Protein AF-A0A815Y154-F1 (afdb_monomer_lite)

Radius of gyration: 16.06 Å; chains: 1; bounding box: 44×31×40 Å

Organism: NCBI:txid433720

Sequence (126 aa):
FNETGRSLILCSSACNQNPSCRIFDYDSSSHRCRLFEADLANEAIIAVASQTSIVGSVILSASLYASMYNQSCSACQENRYQTCSSTTNTCQCPGNSYWNGSMCPLQLFENAACSQIDACRSDLNL
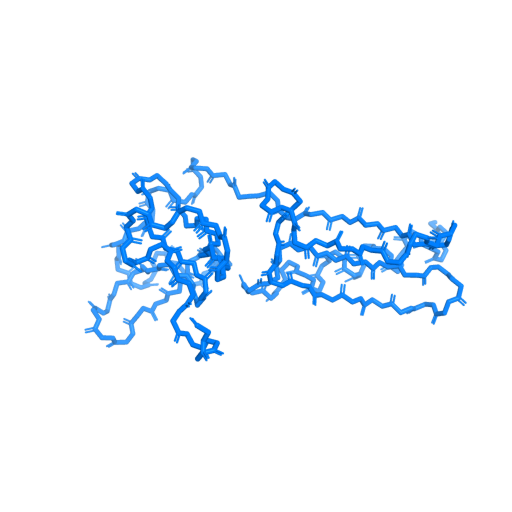
Secondary structure (DSSP, 8-state):
--HHHHHHHHHHHHHHH-TT--EEEEETTTTEEEEES--GGGT-------TTEEEEEPPP-HHHHTTTTTSBGGGSTT-TT-EE-TTTSBEEPPTTB---SSS-PBPBPTTS---SGGGB--TT--

Foldseek 3Di:
DDPQVVLVVVLVVVLVVALQFFKWKQFQVVRDIDTDSDDVVQVPDPPVPDPRIDMDGDDDDLVVAQVQFFAAQVSCPVPSQWHQDPVSNGTAGDPQFADPNRGTDGAHEDPDPCPDPRSHDPPVVD

pLDDT: mean 82.39, std 11.49, range [48.53, 95.12]

Structure (mmCIF, N/CA/C/O backbone):
data_AF-A0A815Y154-F1
#
_entry.id   AF-A0A815Y154-F1
#
loop_
_atom_site.group_PDB
_atom_site.id
_atom_site.type_symbol
_atom_site.label_atom_id
_atom_site.label_alt_id
_atom_site.label_comp_id
_atom_site.label_asym_id
_atom_site.label_entity_id
_atom_site.label_seq_id
_atom_site.pdbx_PDB_ins_code
_atom_site.Cartn_x
_atom_site.Cartn_y
_atom_site.Cartn_z
_atom_site.occupancy
_atom_site.B_iso_or_equiv
_atom_site.auth_seq_id
_atom_site.auth_comp_id
_atom_site.auth_asym_id
_atom_site.auth_atom_id
_atom_site.pdbx_PDB_model_num
ATOM 1 N N . PHE A 1 1 ? 25.065 7.953 -11.050 1.00 56.91 1 PHE A N 1
ATOM 2 C CA . PHE A 1 1 ? 23.798 7.192 -11.001 1.00 56.91 1 PHE A CA 1
ATOM 3 C C . PHE A 1 1 ? 23.289 7.016 -12.425 1.00 56.91 1 PHE A C 1
ATOM 5 O O . PHE A 1 1 ? 23.370 7.982 -13.171 1.00 56.91 1 PHE A O 1
ATOM 12 N N . ASN A 1 2 ? 22.852 5.816 -12.828 1.00 79.62 2 ASN A N 1
ATOM 13 C CA . ASN A 1 2 ? 22.285 5.599 -14.168 1.00 79.62 2 ASN A CA 1
ATOM 14 C C . ASN A 1 2 ? 20.828 6.103 -14.238 1.00 79.62 2 ASN A C 1
ATOM 16 O O . ASN A 1 2 ? 20.167 6.256 -13.207 1.00 79.62 2 ASN A O 1
ATOM 20 N N . GLU A 1 3 ? 20.332 6.380 -15.445 1.00 76.00 3 GLU A N 1
ATOM 21 C CA . GLU A 1 3 ? 18.988 6.945 -15.653 1.00 76.00 3 GLU A CA 1
ATOM 22 C C . GLU A 1 3 ? 17.880 6.010 -15.147 1.00 76.00 3 GLU A C 1
ATOM 24 O O . GLU A 1 3 ? 16.970 6.455 -14.448 1.00 76.00 3 GLU A O 1
ATOM 29 N N . THR A 1 4 ? 18.012 4.701 -15.384 1.00 81.06 4 THR A N 1
ATOM 30 C CA . THR A 1 4 ? 17.072 3.678 -14.899 1.00 81.06 4 THR A CA 1
ATOM 31 C C . THR A 1 4 ? 16.945 3.679 -13.376 1.00 81.06 4 THR A C 1
ATOM 33 O O . THR A 1 4 ? 15.834 3.647 -12.852 1.00 81.06 4 THR A O 1
ATOM 36 N N . GLY A 1 5 ? 18.063 3.763 -12.649 1.00 83.94 5 GLY A N 1
ATOM 37 C CA . GLY A 1 5 ? 18.065 3.786 -11.188 1.00 83.94 5 GLY A CA 1
ATOM 38 C C . GLY A 1 5 ? 17.398 5.038 -10.620 1.00 83.94 5 GLY A C 1
ATOM 39 O O . GLY A 1 5 ? 16.664 4.950 -9.638 1.00 83.94 5 GLY A O 1
ATOM 40 N N . ARG A 1 6 ? 17.580 6.200 -11.264 1.00 87.88 6 ARG A N 1
ATOM 41 C CA . ARG A 1 6 ? 16.892 7.438 -10.866 1.00 87.88 6 ARG A CA 1
ATOM 42 C C . ARG A 1 6 ? 15.379 7.310 -11.036 1.00 87.88 6 ARG A C 1
ATOM 44 O O . ARG A 1 6 ? 14.641 7.633 -10.110 1.00 87.88 6 ARG A O 1
ATOM 51 N N . SER A 1 7 ? 14.922 6.825 -12.187 1.00 90.88 7 SER A N 1
ATOM 52 C CA . SER A 1 7 ? 13.492 6.656 -12.459 1.00 90.88 7 SER A CA 1
ATOM 53 C C . SER A 1 7 ? 12.839 5.628 -11.534 1.00 90.88 7 SER A C 1
ATOM 55 O O . SER A 1 7 ? 11.721 5.848 -11.073 1.00 90.88 7 SER A O 1
ATOM 57 N N . LEU A 1 8 ? 13.558 4.558 -11.179 1.00 90.75 8 LEU A N 1
ATOM 58 C CA . LEU A 1 8 ? 13.088 3.572 -10.207 1.00 90.75 8 LEU A CA 1
ATOM 59 C C . LEU A 1 8 ? 12.882 4.190 -8.814 1.00 90.75 8 LEU A C 1
ATOM 61 O O . LEU A 1 8 ? 11.837 3.984 -8.199 1.00 90.75 8 LEU A O 1
ATOM 65 N N . ILE A 1 9 ? 13.840 4.993 -8.334 1.00 92.75 9 ILE A N 1
ATOM 66 C CA . ILE A 1 9 ? 13.722 5.706 -7.050 1.00 92.75 9 ILE A CA 1
ATOM 67 C C . ILE A 1 9 ? 12.534 6.673 -7.072 1.00 92.75 9 ILE A C 1
ATOM 69 O O . ILE A 1 9 ? 11.791 6.752 -6.096 1.00 92.75 9 ILE A O 1
ATOM 73 N N . LEU A 1 10 ? 12.323 7.385 -8.181 1.00 94.56 10 LEU A N 1
ATOM 74 C CA . LEU A 1 10 ? 11.177 8.284 -8.331 1.00 94.56 10 LEU A CA 1
ATOM 75 C C . LEU A 1 10 ? 9.848 7.521 -8.316 1.00 94.56 10 LEU A C 1
ATOM 77 O O . LEU A 1 10 ? 8.916 7.959 -7.650 1.00 94.56 10 LEU A O 1
ATOM 81 N N . CYS A 1 11 ? 9.771 6.369 -8.986 1.00 95.06 11 CYS A N 1
ATOM 82 C CA . CYS A 1 11 ? 8.574 5.529 -8.990 1.00 95.06 11 CYS A CA 1
ATOM 83 C C . CYS A 1 11 ? 8.263 4.976 -7.589 1.00 95.06 11 CYS A C 1
ATOM 85 O O . CYS A 1 11 ? 7.133 5.076 -7.112 1.00 95.06 11 CYS A O 1
ATOM 87 N N . SER A 1 12 ? 9.290 4.499 -6.879 1.00 93.75 12 SER A N 1
ATOM 88 C CA . SER A 1 12 ? 9.175 4.074 -5.480 1.00 93.75 12 SER A CA 1
ATOM 89 C C . SER A 1 12 ? 8.736 5.221 -4.562 1.00 93.75 12 SER A C 1
ATOM 91 O O . SER A 1 12 ? 7.821 5.058 -3.760 1.00 93.75 12 SER A O 1
ATOM 93 N N . SER A 1 13 ? 9.313 6.416 -4.723 1.00 94.25 13 SER A N 1
ATOM 94 C CA . SER A 1 13 ? 8.934 7.605 -3.951 1.00 94.25 13 SER A CA 1
ATOM 95 C C . SER A 1 13 ? 7.493 8.044 -4.226 1.00 94.25 13 SER A C 1
ATOM 97 O O . SER A 1 13 ? 6.763 8.360 -3.289 1.00 94.25 13 SER A O 1
ATOM 99 N N . ALA A 1 14 ? 7.050 7.995 -5.486 1.00 94.81 14 ALA A N 1
ATOM 100 C CA . ALA A 1 14 ? 5.668 8.278 -5.861 1.00 94.81 14 ALA A CA 1
ATOM 101 C C . ALA A 1 14 ? 4.697 7.273 -5.227 1.00 94.81 14 ALA A C 1
ATOM 103 O O . ALA A 1 14 ? 3.675 7.673 -4.671 1.00 94.81 14 ALA A O 1
ATOM 104 N N . CYS A 1 15 ? 5.049 5.982 -5.223 1.00 93.12 15 CYS A N 1
ATOM 105 C CA . CYS A 1 15 ? 4.297 4.995 -4.455 1.00 93.12 15 CYS A CA 1
ATOM 106 C C . CYS A 1 15 ? 4.318 5.335 -2.964 1.00 93.12 15 CYS A C 1
ATOM 108 O O . CYS A 1 15 ? 3.290 5.245 -2.304 1.00 93.12 15 CYS A O 1
ATOM 110 N N . ASN A 1 16 ? 5.460 5.777 -2.426 1.00 90.75 16 ASN A N 1
ATOM 111 C CA . ASN A 1 16 ? 5.589 6.066 -1.005 1.00 90.75 16 ASN A CA 1
ATOM 112 C C . ASN A 1 16 ? 4.754 7.251 -0.514 1.00 90.75 16 ASN A C 1
ATOM 114 O O . ASN A 1 16 ? 4.269 7.244 0.613 1.00 90.75 16 ASN A O 1
ATOM 118 N N . GLN A 1 17 ? 4.551 8.237 -1.377 1.00 90.88 17 GLN A N 1
ATOM 119 C CA . GLN A 1 17 ? 3.736 9.413 -1.093 1.00 90.88 17 GLN A CA 1
ATOM 120 C C . GLN A 1 17 ? 2.236 9.162 -1.285 1.00 90.88 17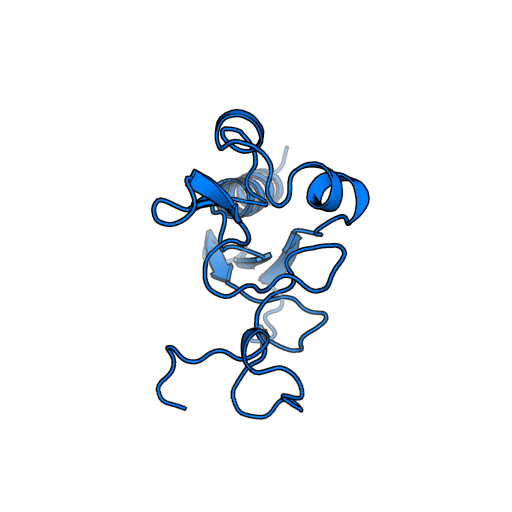 GLN A C 1
ATOM 122 O O . GLN A 1 17 ? 1.430 9.961 -0.820 1.00 90.88 17 GLN A O 1
ATOM 127 N N . ASN A 1 18 ? 1.848 8.061 -1.937 1.00 89.75 18 ASN A N 1
ATOM 128 C CA . ASN A 1 18 ? 0.455 7.662 -2.088 1.00 89.75 18 ASN A CA 1
ATOM 129 C C . ASN A 1 18 ? 0.071 6.650 -0.981 1.00 89.75 18 ASN A C 1
ATOM 131 O O . ASN A 1 18 ? 0.563 5.515 -0.992 1.00 89.75 18 ASN A O 1
ATOM 135 N N . PRO A 1 19 ? -0.810 7.007 -0.025 1.00 85.00 19 PRO A N 1
ATOM 136 C CA . PRO A 1 19 ? -1.217 6.118 1.067 1.00 85.00 19 PRO A CA 1
ATOM 137 C C . PRO A 1 19 ? -1.879 4.817 0.610 1.00 85.00 19 PRO A C 1
ATOM 139 O O . PRO A 1 19 ? -1.768 3.817 1.319 1.00 85.00 19 PRO A O 1
ATOM 142 N N . SER A 1 20 ? -2.509 4.798 -0.565 1.00 84.56 20 SER A N 1
ATOM 143 C CA . SER A 1 20 ? -3.145 3.601 -1.123 1.00 84.56 20 SER A CA 1
ATOM 144 C C . SER A 1 20 ? -2.168 2.720 -1.903 1.00 84.56 20 SER A C 1
ATOM 146 O O . SER A 1 20 ? -2.396 1.522 -2.044 1.00 84.56 20 SER A O 1
ATOM 148 N N . CYS A 1 21 ? -1.045 3.271 -2.380 1.00 89.38 21 CYS A N 1
ATOM 149 C CA . CYS A 1 21 ? -0.076 2.491 -3.146 1.00 89.38 21 CYS A CA 1
ATOM 150 C C . CYS A 1 21 ? 0.652 1.474 -2.261 1.00 89.38 21 CYS A C 1
ATOM 152 O O . CYS A 1 21 ? 1.207 1.798 -1.204 1.00 89.38 21 CYS A O 1
ATOM 154 N N . ARG A 1 22 ? 0.670 0.228 -2.717 1.00 87.12 22 ARG A N 1
ATOM 155 C CA . ARG A 1 22 ? 1.334 -0.901 -2.059 1.00 87.12 22 ARG A CA 1
ATOM 156 C C . ARG A 1 22 ? 2.336 -1.585 -2.980 1.00 87.12 22 ARG A C 1
ATOM 158 O O . ARG A 1 22 ? 3.345 -2.082 -2.491 1.00 87.12 22 ARG A O 1
ATOM 165 N N . ILE A 1 23 ? 2.144 -1.500 -4.295 1.00 88.25 23 ILE A N 1
ATOM 166 C CA . ILE A 1 23 ? 3.120 -1.942 -5.293 1.00 88.25 23 ILE A CA 1
ATOM 167 C C . ILE A 1 23 ? 3.269 -0.896 -6.388 1.00 88.25 23 ILE A C 1
ATOM 169 O O . ILE A 1 23 ? 2.316 -0.207 -6.751 1.00 88.25 23 ILE A O 1
ATOM 173 N N . PHE A 1 24 ? 4.465 -0.822 -6.955 1.00 90.62 24 PHE A 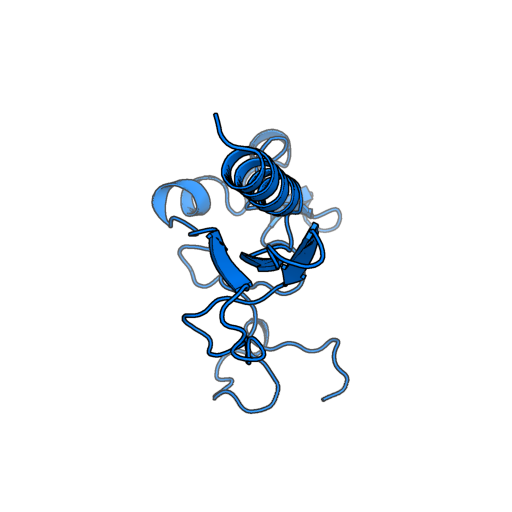N 1
ATOM 174 C CA . PHE A 1 24 ? 4.720 -0.141 -8.207 1.00 90.62 24 PHE A CA 1
ATOM 175 C C . PHE A 1 24 ? 5.357 -1.080 -9.242 1.00 90.62 24 PHE A C 1
ATOM 177 O O . PHE A 1 24 ? 6.086 -2.010 -8.899 1.00 90.62 24 PHE A O 1
ATOM 184 N N . ASP A 1 25 ? 5.104 -0.800 -10.517 1.00 90.69 25 ASP A N 1
ATOM 185 C CA . ASP A 1 25 ? 5.753 -1.421 -11.675 1.00 90.69 25 ASP A CA 1
ATOM 186 C C . ASP A 1 25 ? 6.357 -0.313 -12.540 1.00 90.69 25 ASP A C 1
ATOM 188 O O . ASP A 1 25 ? 5.639 0.528 -13.097 1.00 90.69 25 ASP A O 1
ATOM 192 N N . TYR A 1 26 ? 7.685 -0.297 -12.618 1.00 91.88 26 TYR A N 1
ATOM 193 C CA . TYR A 1 26 ? 8.433 0.592 -13.493 1.00 91.88 26 TYR A CA 1
ATOM 194 C C . TYR A 1 26 ? 8.877 -0.161 -14.747 1.00 91.88 26 TYR A C 1
ATOM 196 O O . TYR A 1 26 ? 9.711 -1.063 -14.678 1.00 91.88 26 TYR A O 1
ATOM 204 N N . ASP A 1 27 ? 8.367 0.253 -15.904 1.00 90.31 27 ASP A N 1
ATOM 205 C CA . ASP A 1 27 ? 8.827 -0.255 -17.191 1.00 90.31 27 ASP A CA 1
ATOM 206 C C . ASP A 1 27 ? 9.998 0.588 -17.709 1.00 90.31 27 ASP A C 1
ATOM 208 O O . ASP A 1 27 ? 9.859 1.780 -17.997 1.00 90.31 27 ASP A O 1
ATOM 212 N N . SER A 1 28 ? 11.162 -0.043 -17.840 1.00 88.81 28 SER A N 1
ATOM 213 C CA . SER A 1 28 ? 12.399 0.630 -18.245 1.00 88.81 28 SER A CA 1
ATOM 214 C C . SER A 1 28 ? 12.452 1.032 -19.720 1.00 88.81 28 SER A C 1
ATOM 216 O O . SER A 1 28 ? 13.222 1.931 -20.046 1.00 88.81 28 SER A O 1
ATOM 218 N N . SER A 1 29 ? 11.642 0.423 -20.595 1.00 89.19 29 SER A N 1
ATOM 219 C CA . SER A 1 29 ? 11.618 0.743 -22.031 1.00 89.19 29 SER A CA 1
ATOM 220 C C . SER A 1 29 ? 10.764 1.963 -22.369 1.00 89.19 29 SER A C 1
ATOM 222 O O . SER A 1 29 ? 11.138 2.789 -23.193 1.00 89.19 29 SER A O 1
ATOM 224 N N . SER A 1 30 ? 9.613 2.082 -21.714 1.00 89.31 30 SER A N 1
ATOM 225 C CA . SER A 1 30 ? 8.631 3.148 -21.911 1.00 89.31 30 SER A CA 1
ATOM 226 C C . SER A 1 30 ? 8.748 4.252 -20.863 1.00 89.31 30 SER A C 1
ATOM 228 O O . SER A 1 30 ? 8.048 5.258 -20.958 1.00 89.31 30 SER A O 1
ATOM 230 N N . HIS A 1 31 ? 9.605 4.063 -19.855 1.00 88.94 31 HIS A N 1
ATOM 231 C CA . HIS A 1 31 ? 9.771 4.954 -18.707 1.00 88.94 31 HIS A CA 1
ATOM 232 C C . HIS A 1 31 ? 8.464 5.211 -17.939 1.00 88.94 31 HIS A C 1
ATOM 234 O O . HIS A 1 31 ? 8.273 6.274 -17.344 1.00 88.94 31 HIS A O 1
ATOM 240 N N . ARG A 1 32 ? 7.546 4.237 -17.935 1.00 90.62 32 ARG A N 1
ATOM 241 C CA . ARG A 1 32 ? 6.239 4.356 -17.275 1.00 90.62 32 ARG A CA 1
ATOM 242 C C . ARG A 1 32 ? 6.276 3.758 -15.875 1.00 90.62 32 ARG A C 1
ATOM 244 O O . ARG A 1 32 ? 6.652 2.604 -15.700 1.00 90.62 32 ARG A O 1
ATOM 251 N N . CYS A 1 33 ? 5.809 4.531 -14.897 1.00 92.56 33 CYS A N 1
ATOM 252 C CA . CYS A 1 33 ? 5.553 4.080 -13.531 1.00 92.56 33 CYS A CA 1
ATOM 253 C C . CYS A 1 33 ? 4.053 3.826 -13.348 1.00 92.56 33 CYS A C 1
ATOM 255 O O . CYS A 1 33 ? 3.235 4.704 -13.628 1.00 92.56 33 CYS A O 1
ATOM 257 N N . ARG A 1 34 ? 3.690 2.628 -12.893 1.00 91.50 34 ARG A N 1
ATOM 258 C CA . ARG A 1 34 ? 2.314 2.234 -12.569 1.00 91.50 34 ARG A CA 1
ATOM 259 C C . ARG A 1 34 ? 2.235 1.949 -11.075 1.00 91.50 34 ARG A C 1
ATOM 261 O O . ARG A 1 34 ? 3.094 1.244 -10.560 1.00 91.50 34 ARG A O 1
ATOM 268 N N . LEU A 1 35 ? 1.239 2.512 -10.396 1.00 91.25 35 LEU A N 1
ATOM 269 C CA . LEU A 1 35 ? 1.026 2.370 -8.954 1.00 91.25 35 LEU A CA 1
ATOM 270 C C . LEU A 1 35 ? -0.236 1.542 -8.712 1.00 91.25 35 LEU A C 1
ATOM 272 O O . LEU A 1 35 ? -1.239 1.762 -9.388 1.00 91.25 35 LEU A O 1
ATOM 276 N N . PHE A 1 36 ? -0.190 0.624 -7.752 1.00 86.69 36 PHE A N 1
ATOM 277 C CA . PHE A 1 36 ? -1.272 -0.317 -7.477 1.00 86.69 36 PHE A CA 1
ATOM 278 C C . PHE A 1 36 ? -1.611 -0.367 -5.988 1.00 86.69 36 PHE A C 1
ATOM 280 O O . PHE A 1 36 ? -0.725 -0.373 -5.128 1.00 86.69 36 PHE A O 1
ATOM 287 N N . GLU A 1 37 ? -2.904 -0.473 -5.696 1.00 82.88 37 GLU A N 1
ATOM 288 C CA . GLU A 1 37 ? -3.468 -0.699 -4.360 1.00 82.88 37 GLU A CA 1
ATOM 289 C C . GLU A 1 37 ? -3.552 -2.207 -4.059 1.00 82.88 37 GLU A C 1
ATOM 291 O O . GLU A 1 37 ? -4.617 -2.758 -3.799 1.00 82.88 37 GLU A O 1
ATOM 296 N N . ALA A 1 38 ? -2.419 -2.899 -4.190 1.00 75.50 38 ALA A N 1
ATOM 297 C CA . ALA A 1 38 ? -2.301 -4.358 -4.150 1.00 75.50 38 ALA A CA 1
ATOM 298 C C . ALA A 1 38 ? -0.997 -4.782 -3.459 1.00 75.50 38 ALA A C 1
ATOM 300 O O . ALA A 1 38 ? -0.021 -4.045 -3.528 1.00 75.50 38 ALA A O 1
ATOM 301 N N . ASP A 1 39 ? -0.954 -5.967 -2.842 1.00 70.62 39 ASP A N 1
ATOM 302 C CA . ASP A 1 39 ? 0.283 -6.588 -2.336 1.00 70.62 39 ASP A CA 1
ATOM 303 C C . ASP A 1 39 ? 0.519 -7.947 -3.026 1.00 70.62 39 ASP A C 1
ATOM 305 O O . ASP A 1 39 ? -0.432 -8.638 -3.396 1.00 70.62 39 ASP A O 1
ATOM 309 N N . LEU A 1 40 ? 1.789 -8.329 -3.199 1.00 65.44 40 LEU A N 1
ATOM 310 C CA . LEU A 1 40 ? 2.235 -9.566 -3.837 1.00 65.44 40 LEU A CA 1
ATOM 311 C C . LEU A 1 40 ? 1.842 -10.767 -2.976 1.00 65.44 40 LEU A C 1
ATOM 313 O O . LEU A 1 40 ? 1.581 -11.839 -3.510 1.00 65.44 40 LEU A O 1
ATOM 317 N N . ALA A 1 41 ? 1.751 -10.569 -1.657 1.00 64.25 41 ALA A N 1
ATOM 318 C CA . ALA A 1 41 ? 1.284 -11.577 -0.713 1.00 64.25 41 ALA A CA 1
ATOM 319 C C . ALA A 1 41 ? -0.210 -11.921 -0.869 1.00 64.25 41 ALA A C 1
ATOM 321 O O . ALA A 1 41 ? -0.609 -13.017 -0.497 1.00 64.25 41 ALA A O 1
ATOM 322 N N . ASN A 1 42 ? -1.019 -11.014 -1.432 1.00 59.28 42 ASN A N 1
ATOM 323 C CA . ASN A 1 42 ? -2.458 -11.205 -1.658 1.00 59.28 42 ASN A CA 1
ATOM 324 C C . ASN A 1 42 ? -2.788 -11.394 -3.156 1.00 59.28 42 ASN A C 1
ATOM 326 O O . ASN A 1 42 ? -3.890 -11.073 -3.593 1.00 59.28 42 ASN A O 1
ATOM 330 N N . GLU A 1 43 ? -1.813 -11.880 -3.939 1.00 57.88 43 GLU A N 1
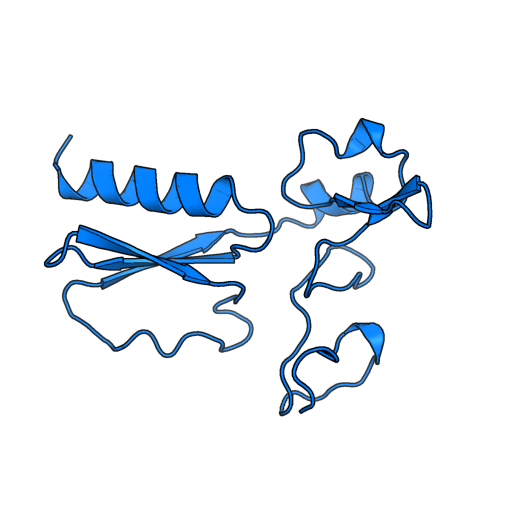ATOM 331 C CA . GLU A 1 43 ? -1.953 -12.334 -5.337 1.00 57.88 43 GLU A CA 1
ATOM 332 C C . GLU A 1 43 ? -2.495 -11.305 -6.350 1.00 57.88 43 GLU A C 1
ATOM 334 O O . GLU A 1 43 ? -3.092 -11.666 -7.360 1.00 57.88 43 GLU A O 1
ATOM 339 N N . ALA A 1 44 ? -2.281 -10.005 -6.139 1.00 56.69 44 ALA A N 1
ATOM 340 C CA . ALA A 1 44 ? -3.023 -8.994 -6.900 1.00 56.69 44 ALA A CA 1
ATOM 341 C C . ALA A 1 44 ? -2.266 -8.316 -8.057 1.00 56.69 44 ALA A C 1
ATOM 343 O O . ALA A 1 44 ? -2.761 -7.327 -8.599 1.00 56.69 44 ALA A O 1
ATOM 344 N N . ILE A 1 45 ? -1.111 -8.829 -8.504 1.00 54.16 45 ILE A N 1
ATOM 345 C CA . ILE A 1 45 ? -0.536 -8.351 -9.773 1.00 54.16 45 ILE A CA 1
ATOM 346 C C . ILE A 1 45 ? -0.189 -9.492 -10.715 1.00 54.16 45 ILE A C 1
ATOM 348 O O . ILE A 1 45 ? 0.848 -10.140 -10.598 1.00 54.16 45 ILE A O 1
ATOM 352 N N . ILE A 1 46 ? -1.007 -9.614 -11.759 1.00 54.09 46 ILE A N 1
ATOM 353 C CA . ILE A 1 46 ? -0.554 -10.116 -13.053 1.00 54.09 46 ILE A CA 1
ATOM 354 C C . ILE A 1 46 ? 0.276 -8.987 -13.666 1.00 54.09 46 ILE A C 1
ATOM 356 O O . ILE A 1 46 ? -0.214 -8.195 -14.473 1.00 54.09 46 ILE A O 1
ATOM 360 N N . ALA A 1 47 ? 1.526 -8.827 -13.221 1.00 53.28 47 ALA A N 1
ATOM 361 C CA . ALA A 1 47 ? 2.440 -7.972 -13.957 1.00 53.28 47 ALA A CA 1
ATOM 362 C C . ALA A 1 47 ? 2.547 -8.660 -15.312 1.00 53.28 47 ALA A C 1
ATOM 364 O O . ALA A 1 47 ? 2.910 -9.837 -15.362 1.00 53.28 47 ALA A O 1
ATOM 365 N N . VAL A 1 48 ? 2.139 -7.993 -16.397 1.00 54.88 48 VAL A N 1
ATOM 366 C CA . VAL A 1 48 ? 2.394 -8.520 -17.739 1.00 54.88 48 VAL A CA 1
ATOM 367 C C . VAL A 1 48 ? 3.893 -8.756 -17.762 1.00 54.88 48 VAL A C 1
ATOM 369 O O . VAL A 1 48 ? 4.642 -7.787 -17.649 1.00 54.88 48 VAL A O 1
ATOM 372 N N . ALA A 1 49 ? 4.303 -10.026 -17.752 1.00 55.91 49 ALA A N 1
ATOM 373 C CA . ALA A 1 49 ? 5.681 -10.426 -17.535 1.00 55.91 49 ALA A CA 1
ATOM 374 C C . ALA A 1 49 ? 6.518 -9.869 -18.686 1.00 55.91 49 ALA A C 1
ATOM 376 O O . ALA A 1 49 ? 6.652 -10.479 -19.743 1.00 55.91 49 ALA A O 1
ATOM 377 N N . SER A 1 50 ? 7.009 -8.649 -18.500 1.00 68.94 50 SER A N 1
ATOM 378 C CA . SER A 1 50 ? 7.851 -7.947 -19.443 1.00 68.94 50 SER A CA 1
ATOM 379 C C . SER A 1 50 ? 9.274 -8.032 -18.933 1.00 68.94 50 SER A C 1
ATOM 381 O O . SER A 1 50 ? 9.532 -7.810 -17.751 1.00 68.94 50 SER A O 1
ATOM 383 N N . GLN A 1 51 ? 10.215 -8.298 -19.835 1.00 77.00 51 GLN A N 1
ATOM 384 C CA . GLN A 1 51 ? 11.645 -8.315 -19.511 1.00 77.00 51 GLN A CA 1
ATOM 385 C C . GLN A 1 51 ? 12.160 -6.937 -19.059 1.00 77.00 51 GLN A C 1
ATOM 387 O O . GLN A 1 51 ? 13.257 -6.830 -18.522 1.00 77.00 51 GLN A O 1
ATOM 392 N N . THR A 1 52 ? 11.375 -5.882 -19.285 1.00 87.19 52 THR A N 1
ATOM 393 C CA . THR A 1 52 ? 11.716 -4.490 -18.973 1.00 87.19 52 THR A CA 1
ATOM 394 C C . THR A 1 52 ? 11.041 -3.966 -17.710 1.00 87.19 52 THR A C 1
ATOM 396 O O . THR A 1 52 ? 11.379 -2.857 -17.284 1.00 87.19 52 THR A O 1
ATOM 399 N N . SER A 1 53 ? 10.116 -4.731 -17.118 1.00 88.44 53 SER A N 1
ATOM 400 C CA . SER A 1 53 ? 9.369 -4.345 -15.920 1.00 88.44 53 SER A CA 1
ATOM 401 C C . SER A 1 53 ? 10.142 -4.674 -14.648 1.00 88.44 53 SER A C 1
ATOM 403 O O . SER A 1 53 ? 10.613 -5.793 -14.450 1.00 88.44 53 SER A O 1
ATOM 405 N N . ILE A 1 54 ? 10.229 -3.691 -13.757 1.00 89.06 54 ILE A N 1
ATOM 406 C CA . ILE A 1 54 ? 10.792 -3.824 -12.416 1.00 89.06 54 ILE A CA 1
ATOM 407 C C . ILE A 1 54 ? 9.664 -3.552 -11.425 1.00 89.06 54 ILE A C 1
ATOM 409 O O . ILE A 1 54 ? 9.174 -2.426 -11.321 1.00 89.06 54 ILE A O 1
ATOM 413 N N . VAL A 1 55 ? 9.266 -4.591 -10.695 1.00 87.44 55 VAL A N 1
ATOM 414 C CA . VAL A 1 55 ? 8.194 -4.537 -9.695 1.00 87.44 55 VAL A CA 1
ATOM 415 C C . VAL A 1 55 ? 8.805 -4.374 -8.307 1.00 87.44 55 VAL A C 1
ATOM 417 O O . VAL A 1 55 ? 9.758 -5.072 -7.960 1.00 87.44 55 VAL A O 1
ATOM 420 N N . GLY A 1 56 ? 8.258 -3.467 -7.502 1.00 87.38 56 GLY A N 1
ATOM 421 C CA . GLY A 1 56 ? 8.644 -3.300 -6.102 1.00 87.38 56 GLY A CA 1
ATOM 422 C C . GLY A 1 56 ? 7.437 -3.049 -5.210 1.00 87.38 56 GLY A C 1
ATOM 423 O O . GLY A 1 56 ? 6.452 -2.456 -5.642 1.00 87.38 56 GLY A O 1
ATOM 424 N N . SER A 1 57 ? 7.507 -3.494 -3.959 1.00 86.12 57 SER A N 1
ATOM 425 C CA . SER A 1 57 ? 6.428 -3.343 -2.984 1.00 86.12 57 SER A CA 1
ATOM 426 C C . SER A 1 57 ? 6.823 -2.441 -1.819 1.00 86.12 57 SER A C 1
ATOM 428 O O . SER A 1 57 ? 7.996 -2.274 -1.475 1.00 86.12 57 SER A O 1
ATOM 430 N N . VAL A 1 58 ? 5.808 -1.847 -1.205 1.00 84.94 58 VAL A N 1
ATOM 431 C CA . VAL A 1 58 ? 5.898 -1.151 0.072 1.00 84.94 58 VAL A CA 1
ATOM 432 C C . VAL A 1 58 ? 5.510 -2.145 1.153 1.00 84.94 58 VAL A C 1
ATOM 434 O O . VAL A 1 58 ? 4.362 -2.576 1.226 1.00 84.94 58 VAL A O 1
ATOM 437 N N . ILE A 1 59 ? 6.453 -2.450 2.036 1.00 77.69 59 ILE A N 1
ATOM 438 C CA . ILE A 1 59 ? 6.209 -3.342 3.167 1.00 77.69 59 ILE A CA 1
ATOM 439 C C . ILE A 1 59 ? 5.578 -2.547 4.309 1.00 77.69 59 ILE A C 1
ATOM 441 O O . ILE A 1 59 ? 6.115 -1.530 4.751 1.00 77.69 59 ILE A O 1
ATOM 445 N N . LEU A 1 60 ? 4.448 -3.038 4.814 1.00 78.94 60 LEU A N 1
ATOM 446 C CA . LEU A 1 60 ? 3.841 -2.533 6.039 1.00 78.94 60 LEU A CA 1
ATOM 447 C C . LEU A 1 60 ? 4.446 -3.264 7.240 1.00 78.94 60 LEU A C 1
ATOM 449 O O . LEU A 1 60 ? 4.472 -4.491 7.274 1.00 78.94 60 LEU A O 1
ATOM 453 N N . SER A 1 61 ? 4.919 -2.520 8.241 1.00 81.56 61 SER A N 1
ATOM 454 C CA . SER A 1 61 ? 5.430 -3.111 9.483 1.00 81.56 61 SER A CA 1
ATOM 455 C C . SER A 1 61 ? 4.439 -2.931 10.627 1.00 81.56 61 SER A C 1
ATOM 457 O O . SER A 1 61 ? 4.120 -1.796 10.986 1.00 81.56 61 SER A O 1
ATOM 459 N N . ALA A 1 62 ? 4.041 -4.036 11.267 1.00 83.06 62 ALA A N 1
ATOM 460 C CA . ALA A 1 62 ? 3.224 -4.036 12.486 1.00 83.06 62 ALA A CA 1
ATOM 461 C C . ALA A 1 62 ? 3.747 -3.054 13.544 1.00 83.06 62 ALA A C 1
ATOM 463 O O . ALA A 1 62 ? 2.975 -2.309 14.138 1.00 83.06 62 ALA A O 1
ATOM 464 N N . SER A 1 63 ? 5.067 -3.013 13.751 1.00 82.00 63 SER A N 1
ATOM 465 C CA . SER A 1 63 ? 5.690 -2.187 14.791 1.00 82.00 63 SER A CA 1
ATOM 466 C C . SER A 1 63 ? 5.554 -0.682 14.550 1.00 82.00 63 SER A C 1
ATOM 468 O O . SER A 1 63 ? 5.556 0.085 15.508 1.00 82.00 63 SER A O 1
ATOM 470 N N . LEU A 1 64 ? 5.416 -0.258 13.289 1.00 75.12 64 LEU A N 1
ATOM 471 C CA . LEU A 1 64 ? 5.207 1.144 12.911 1.00 75.12 64 LEU A CA 1
ATOM 472 C C . LEU A 1 64 ? 3.716 1.510 12.833 1.00 75.12 64 LEU A C 1
ATOM 474 O O . LEU A 1 64 ? 3.369 2.686 12.901 1.00 75.12 64 LEU A O 1
ATOM 478 N N . TYR A 1 65 ? 2.841 0.512 12.676 1.00 81.62 65 TYR A N 1
ATOM 479 C CA . TYR A 1 65 ? 1.393 0.687 12.561 1.00 81.62 65 TYR A CA 1
ATOM 480 C C . TYR A 1 65 ? 0.682 0.630 13.913 1.00 81.62 65 TYR A C 1
ATOM 482 O O . TYR A 1 65 ? -0.111 1.514 14.234 1.00 81.62 65 TYR A O 1
ATOM 490 N N . ALA A 1 66 ? 0.935 -0.413 14.704 1.00 82.69 66 ALA A N 1
ATOM 491 C CA . ALA A 1 66 ? 0.058 -0.776 15.811 1.00 82.69 66 ALA A CA 1
ATOM 492 C C . ALA A 1 66 ? -0.056 0.304 16.889 1.00 82.69 66 ALA A C 1
ATOM 494 O O . ALA A 1 66 ? -1.116 0.483 17.478 1.00 82.69 66 ALA A O 1
ATOM 495 N N . SER A 1 67 ? 1.024 1.048 17.122 1.00 85.94 67 SER A N 1
ATOM 496 C CA . SER A 1 67 ? 1.086 2.089 18.148 1.00 85.94 67 SER A CA 1
ATOM 497 C C . SER A 1 67 ? 0.210 3.308 17.850 1.00 85.94 67 SER A C 1
ATOM 499 O O . SER A 1 67 ? -0.163 4.017 18.782 1.00 85.94 67 SER A O 1
ATOM 501 N N . MET A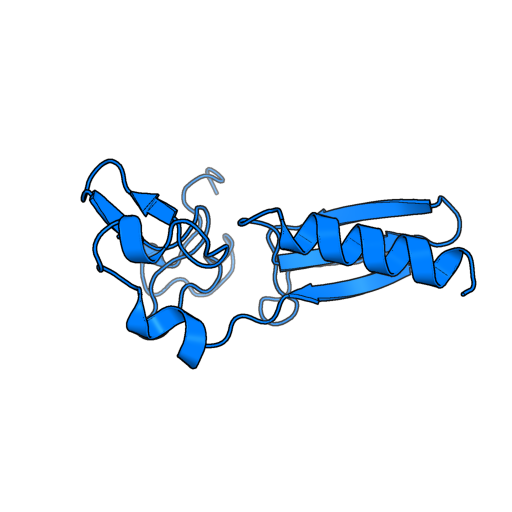 1 68 ? -0.123 3.550 16.580 1.00 88.81 68 MET A N 1
ATOM 502 C CA . MET A 1 68 ? -0.839 4.755 16.150 1.00 88.81 68 MET A CA 1
ATOM 503 C C . MET A 1 68 ? -2.336 4.516 15.918 1.00 88.81 68 MET A C 1
ATOM 505 O O . MET A 1 68 ? -3.112 5.470 15.928 1.00 88.81 68 MET A O 1
ATOM 509 N N . TYR A 1 69 ? -2.770 3.259 15.764 1.00 90.69 69 TYR A N 1
ATOM 510 C CA . TYR A 1 69 ? -4.178 2.949 15.523 1.00 90.69 69 TYR A CA 1
ATOM 511 C C . TYR A 1 69 ? -5.058 3.445 16.676 1.00 90.69 69 TYR A C 1
ATOM 513 O O . TYR A 1 69 ? -4.752 3.246 17.852 1.00 90.69 69 TYR A O 1
ATOM 521 N N . ASN A 1 70 ? -6.162 4.101 16.325 1.00 93.75 70 ASN A N 1
ATOM 522 C CA . ASN A 1 70 ? -7.114 4.714 17.246 1.00 93.75 70 ASN A CA 1
ATOM 523 C C . ASN A 1 70 ? -6.544 5.836 18.148 1.00 93.75 70 ASN A C 1
ATOM 525 O O . ASN A 1 70 ? -7.221 6.271 19.079 1.00 93.75 70 ASN A O 1
ATOM 529 N N . GLN A 1 71 ? -5.332 6.334 17.872 1.00 93.94 71 GLN A N 1
ATOM 530 C CA . GLN A 1 71 ? -4.794 7.544 18.506 1.00 93.94 71 GLN A CA 1
ATOM 531 C C . GLN A 1 71 ? -5.450 8.810 17.935 1.00 93.94 71 GLN A C 1
ATOM 533 O O . GLN A 1 71 ? -6.173 8.760 16.936 1.00 93.94 71 GLN A O 1
ATOM 538 N N . SER A 1 72 ? -5.191 9.967 18.551 1.00 94.88 72 SER A N 1
ATOM 539 C CA . SER A 1 72 ? -5.634 11.261 18.020 1.00 94.88 72 SER A CA 1
ATOM 540 C C . SER A 1 72 ? -5.044 11.521 16.635 1.00 94.88 72 SER A C 1
ATOM 542 O O . SER A 1 72 ? -3.907 11.147 16.363 1.00 94.88 72 SER A O 1
ATOM 544 N N . CYS A 1 73 ? -5.769 12.236 15.772 1.00 93.00 73 CYS A N 1
ATOM 545 C CA . CYS A 1 73 ? -5.315 12.490 14.401 1.00 93.00 73 CYS A CA 1
ATOM 546 C C . CYS A 1 73 ? -3.932 13.149 14.284 1.00 93.00 73 CYS A C 1
ATOM 548 O O . CYS A 1 73 ? -3.243 12.931 13.293 1.00 93.00 73 CYS A O 1
ATOM 550 N N . SER A 1 74 ? -3.486 13.895 15.300 1.00 92.69 74 SER A N 1
ATOM 551 C CA . SER A 1 74 ? -2.124 14.440 15.384 1.00 92.69 74 SER A CA 1
ATOM 552 C C . SER A 1 74 ? -1.024 13.369 15.337 1.00 92.69 74 SER A C 1
ATOM 554 O O . SER A 1 74 ? 0.090 13.666 14.925 1.00 92.69 74 SER A O 1
ATOM 556 N N . ALA A 1 75 ? -1.321 12.129 15.734 1.00 90.88 75 ALA A N 1
ATOM 557 C CA . ALA A 1 75 ? -0.364 11.026 15.777 1.00 90.88 75 ALA A CA 1
ATOM 558 C C . ALA A 1 75 ? -0.068 10.411 14.394 1.00 90.88 75 ALA A C 1
ATOM 560 O O . ALA A 1 75 ? 0.984 9.803 14.211 1.00 90.88 75 ALA A O 1
ATOM 561 N N . CYS A 1 76 ? -0.962 10.577 13.410 1.00 88.94 76 CYS A N 1
ATOM 562 C CA . CYS A 1 76 ? -0.819 10.005 12.064 1.00 88.94 76 CYS A CA 1
ATOM 563 C C . CYS A 1 76 ? -0.701 11.046 10.938 1.00 88.94 76 CYS A C 1
ATOM 565 O O . CYS A 1 76 ? -0.742 10.665 9.774 1.00 88.94 76 CYS A O 1
ATOM 567 N N . GLN A 1 77 ? -0.515 12.339 11.240 1.00 84.75 77 GLN A N 1
ATOM 568 C CA . GLN A 1 77 ? -0.429 13.390 10.208 1.00 84.75 77 GLN A CA 1
ATOM 569 C C . GLN A 1 77 ? 0.713 13.180 9.203 1.00 84.75 77 GLN A C 1
ATOM 571 O O . GLN A 1 77 ? 0.544 13.456 8.020 1.00 84.75 77 GLN A O 1
ATOM 576 N N . GLU A 1 78 ? 1.855 12.665 9.659 1.00 81.12 78 GLU A N 1
ATOM 577 C CA . GLU A 1 78 ? 3.025 12.385 8.811 1.00 81.12 78 GLU A CA 1
ATOM 578 C C . GLU A 1 78 ? 3.151 10.897 8.457 1.00 81.12 78 GLU A C 1
ATOM 580 O O . GLU A 1 78 ? 4.203 10.431 8.015 1.00 81.12 78 GLU A O 1
ATOM 585 N N . ASN A 1 79 ? 2.086 10.120 8.669 1.00 80.38 79 ASN A N 1
ATOM 586 C CA . ASN A 1 79 ? 2.121 8.685 8.487 1.00 80.38 79 ASN A CA 1
ATOM 587 C C . ASN A 1 79 ? 1.316 8.263 7.258 1.00 80.38 79 ASN A C 1
ATOM 589 O O . ASN A 1 79 ? 0.100 8.386 7.221 1.00 80.38 79 ASN A O 1
ATOM 593 N N . ARG A 1 80 ? 1.979 7.666 6.266 1.00 87.00 80 ARG A N 1
ATOM 594 C CA . ARG A 1 80 ? 1.292 7.097 5.094 1.00 87.00 80 ARG A CA 1
ATOM 595 C C . ARG A 1 80 ? 0.457 5.849 5.403 1.00 87.00 80 ARG A C 1
ATOM 597 O O . ARG A 1 80 ? -0.282 5.362 4.552 1.00 87.00 80 ARG A O 1
ATOM 604 N N . TYR A 1 81 ? 0.678 5.272 6.576 1.00 86.62 81 TYR A N 1
ATOM 605 C CA . TYR A 1 81 ? 0.131 3.997 7.000 1.00 86.62 81 TYR A CA 1
ATOM 606 C C . TYR A 1 81 ? -1.275 4.120 7.582 1.00 86.62 81 TYR A C 1
ATOM 608 O O . TYR A 1 81 ? -2.022 3.150 7.592 1.00 86.62 81 TYR A O 1
ATOM 616 N N . GLN A 1 82 ? -1.652 5.306 8.053 1.00 89.31 82 GLN A N 1
ATOM 617 C CA . GLN A 1 82 ? -2.943 5.575 8.677 1.00 89.31 82 GLN A CA 1
ATOM 618 C C . GLN A 1 82 ? -3.476 6.910 8.196 1.00 89.31 82 GLN A C 1
ATOM 620 O O . GLN A 1 82 ? -2.719 7.778 7.780 1.00 89.31 82 GLN A O 1
ATOM 625 N N . THR A 1 83 ? -4.787 7.076 8.269 1.00 91.38 83 THR A N 1
ATOM 626 C CA . THR A 1 83 ? -5.442 8.329 7.914 1.00 91.38 83 THR A CA 1
ATOM 627 C C . THR A 1 83 ? -6.340 8.786 9.050 1.00 91.38 83 THR A C 1
ATOM 629 O O . THR A 1 83 ? -6.884 7.970 9.795 1.00 91.38 83 THR A O 1
ATOM 632 N N . CYS A 1 84 ? -6.486 10.097 9.209 1.00 92.50 84 CYS A N 1
ATOM 633 C CA . CYS A 1 84 ? -7.431 10.648 10.168 1.00 92.50 84 CYS A CA 1
ATOM 634 C C . CYS A 1 84 ? -8.854 10.416 9.653 1.00 92.50 84 CYS A C 1
ATOM 636 O O . CYS A 1 84 ? -9.243 10.960 8.618 1.00 92.50 84 CYS A O 1
ATOM 638 N N . SER A 1 85 ? -9.639 9.622 10.379 1.00 92.12 85 SER A N 1
ATOM 639 C CA . SER A 1 85 ? -11.064 9.479 10.096 1.00 92.12 85 SER A CA 1
ATOM 640 C C . SER A 1 85 ? -11.807 10.716 10.581 1.00 92.12 85 SER A C 1
ATOM 642 O O . SER A 1 85 ? -11.779 11.040 11.768 1.00 92.12 85 SER A O 1
ATOM 644 N N . SER A 1 86 ? -12.524 11.387 9.681 1.00 90.50 86 SER A N 1
ATOM 645 C CA . SER A 1 86 ? -13.389 12.518 10.036 1.00 90.50 86 SER A CA 1
ATOM 646 C C . SER A 1 86 ? -14.578 12.105 10.909 1.00 90.50 86 SER A C 1
ATOM 648 O O . SER A 1 86 ? -15.131 12.941 11.617 1.00 90.50 86 SER A O 1
ATOM 650 N N . THR A 1 87 ? -14.962 10.825 10.888 1.00 91.50 87 THR A N 1
ATOM 651 C CA . THR A 1 87 ? -16.086 10.291 11.668 1.00 91.50 87 THR A CA 1
ATOM 652 C C . THR A 1 87 ? -15.714 10.060 13.127 1.00 91.50 87 THR A C 1
ATOM 654 O O . THR A 1 87 ? -16.466 10.440 14.019 1.00 91.50 87 THR A O 1
ATOM 657 N N . THR A 1 88 ? -14.565 9.429 13.383 1.00 93.44 88 THR A N 1
ATOM 658 C CA . THR A 1 88 ? -14.132 9.081 14.748 1.00 93.44 88 THR A CA 1
ATOM 659 C C . THR A 1 88 ? -13.130 10.075 15.326 1.00 93.44 88 THR A C 1
ATOM 661 O O . THR A 1 88 ? -12.861 10.032 16.522 1.00 93.44 88 THR A O 1
ATOM 664 N N . ASN A 1 89 ? -12.575 10.966 14.497 1.00 95.06 89 ASN A N 1
ATOM 665 C CA . ASN A 1 89 ? -11.469 11.866 14.832 1.00 95.06 89 ASN A CA 1
ATOM 666 C C . ASN A 1 89 ? -10.239 11.127 15.397 1.00 95.06 89 ASN A C 1
ATOM 668 O O . ASN A 1 89 ? -9.518 11.631 16.263 1.00 95.06 89 ASN A O 1
ATOM 672 N N . THR A 1 90 ? -10.009 9.909 14.905 1.00 95.12 90 THR A N 1
ATOM 673 C CA . THR A 1 90 ? -8.875 9.062 15.282 1.00 95.12 90 THR A CA 1
ATOM 674 C C . THR A 1 90 ? -8.155 8.524 14.053 1.00 95.12 90 THR A C 1
ATOM 676 O O . THR A 1 90 ? -8.695 8.515 12.944 1.00 95.12 90 THR A O 1
ATOM 679 N N . CYS A 1 91 ? -6.915 8.084 14.248 1.00 93.94 91 CYS A N 1
ATOM 680 C CA . CYS A 1 91 ? -6.122 7.418 13.226 1.00 93.94 91 CYS A CA 1
ATOM 681 C C . CYS A 1 91 ? -6.715 6.044 12.907 1.00 93.94 91 CYS A C 1
ATOM 683 O O . CYS A 1 91 ? -6.819 5.180 13.778 1.00 93.94 91 CYS A O 1
ATOM 685 N N . GLN A 1 92 ? -7.114 5.856 11.655 1.00 93.19 92 GLN A N 1
ATOM 686 C CA . GLN A 1 92 ? -7.765 4.655 11.150 1.00 93.19 92 GLN A CA 1
ATOM 687 C C . GLN A 1 92 ? -7.006 4.093 9.953 1.00 93.19 9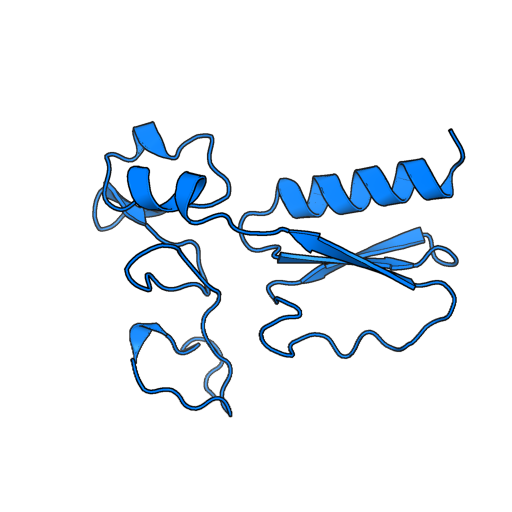2 GLN A C 1
ATOM 689 O O . GLN A 1 92 ? -6.100 4.726 9.396 1.00 93.19 92 GLN A O 1
ATOM 694 N N . CYS A 1 93 ? -7.385 2.881 9.560 1.00 90.19 93 CYS A N 1
ATOM 695 C CA . CYS A 1 93 ? -6.864 2.275 8.351 1.00 90.19 93 CYS A CA 1
ATOM 696 C C . CYS A 1 93 ? -7.212 3.127 7.115 1.00 90.19 93 CYS A C 1
ATOM 698 O O . CYS A 1 93 ? -8.320 3.664 7.036 1.00 90.19 93 CYS A O 1
ATOM 700 N N . PRO A 1 94 ? -6.277 3.293 6.161 1.00 89.12 94 PRO A N 1
ATOM 701 C CA . PRO A 1 94 ? -6.555 3.936 4.881 1.00 89.12 94 PRO A CA 1
ATOM 702 C C . PRO A 1 94 ? -7.682 3.232 4.115 1.00 89.12 94 PRO A C 1
ATOM 704 O O . PRO A 1 94 ? -8.035 2.088 4.411 1.00 89.12 94 PRO A O 1
ATOM 707 N N . GLY A 1 95 ? -8.213 3.890 3.084 1.00 86.31 95 GLY A N 1
ATOM 708 C CA . GLY A 1 95 ? -9.182 3.261 2.184 1.00 86.31 95 GLY A CA 1
ATOM 709 C C . GLY A 1 95 ? -8.674 1.921 1.640 1.00 86.31 95 GLY A C 1
ATOM 710 O O . GLY A 1 95 ? -7.468 1.729 1.471 1.00 86.31 95 GLY A O 1
ATOM 711 N N . ASN A 1 96 ? -9.600 0.997 1.386 1.00 83.56 96 ASN A N 1
ATOM 712 C CA . ASN A 1 96 ? -9.321 -0.340 0.851 1.00 83.56 96 ASN A CA 1
ATOM 713 C C . ASN A 1 96 ? -8.412 -1.203 1.748 1.00 83.56 96 ASN A C 1
ATOM 715 O O . ASN A 1 96 ? -7.778 -2.150 1.281 1.00 83.56 96 ASN A O 1
ATOM 719 N N . SER A 1 97 ? -8.337 -0.887 3.043 1.00 85.88 97 SER A N 1
ATOM 720 C CA . SER A 1 97 ? -7.609 -1.647 4.061 1.00 85.88 97 SER A CA 1
ATOM 721 C C . SER A 1 97 ? -8.450 -1.794 5.327 1.00 85.88 97 SER A C 1
ATOM 723 O O . SER A 1 97 ? -9.395 -1.037 5.538 1.00 85.88 97 SER A O 1
ATOM 725 N N . TYR A 1 98 ? -8.127 -2.777 6.163 1.00 87.06 98 TYR A N 1
ATOM 726 C CA . TYR A 1 98 ? -8.901 -3.089 7.366 1.00 87.06 98 TYR A CA 1
ATOM 727 C C . TYR A 1 98 ? -7.992 -3.357 8.551 1.00 87.06 98 TYR A C 1
ATOM 729 O O . TYR A 1 98 ? -6.863 -3.795 8.374 1.00 87.06 98 TYR A O 1
ATOM 737 N N . TRP A 1 99 ? -8.467 -3.117 9.769 1.00 90.00 99 TRP A N 1
ATOM 738 C CA . TRP A 1 99 ? -7.674 -3.391 10.961 1.00 90.00 99 TRP A CA 1
ATOM 739 C C . TRP A 1 99 ? -7.738 -4.875 11.323 1.00 90.00 99 TRP A C 1
ATOM 741 O O . TRP A 1 99 ? -8.802 -5.387 11.660 1.00 90.00 99 TRP A O 1
ATOM 751 N N . ASN A 1 100 ? -6.595 -5.562 11.316 1.00 86.56 100 ASN A N 1
ATOM 752 C CA . ASN A 1 100 ? -6.520 -6.986 11.670 1.00 86.56 100 ASN A CA 1
ATOM 753 C C . ASN A 1 100 ? -6.093 -7.251 13.128 1.00 86.56 100 ASN A C 1
ATOM 755 O O . ASN A 1 100 ? -5.744 -8.378 13.474 1.00 86.56 100 ASN A O 1
ATOM 759 N N . GLY A 1 101 ? -6.052 -6.218 13.975 1.00 88.62 101 GLY A N 1
ATOM 760 C CA . GLY A 1 101 ? -5.530 -6.305 15.344 1.00 88.62 101 GLY A CA 1
ATOM 761 C C . GLY A 1 101 ? -4.056 -5.915 15.495 1.00 88.62 101 GLY A C 1
ATOM 762 O O . GLY A 1 101 ? -3.604 -5.713 16.619 1.00 88.62 101 GLY A O 1
ATOM 763 N N . SER A 1 102 ? -3.308 -5.776 14.396 1.00 88.88 102 SER A N 1
ATOM 764 C CA . SER A 1 102 ? -1.882 -5.419 14.429 1.00 88.88 102 SER A CA 1
ATOM 765 C C . SER A 1 102 ? -1.474 -4.383 13.378 1.00 88.88 102 SER A C 1
ATOM 767 O O . SER A 1 102 ? -0.643 -3.516 13.645 1.00 88.88 102 SER A O 1
ATOM 769 N N . MET A 1 103 ? -2.046 -4.441 12.181 1.00 88.81 103 MET A N 1
ATOM 770 C CA . MET A 1 103 ? -1.781 -3.492 11.103 1.00 88.81 103 MET A CA 1
ATOM 771 C C . MET A 1 103 ? -3.022 -3.328 10.221 1.00 88.81 103 MET A C 1
ATOM 773 O O . MET A 1 103 ? -4.055 -3.947 10.481 1.00 88.81 103 MET A O 1
ATOM 777 N N . CYS A 1 104 ? -2.901 -2.509 9.173 1.00 87.56 104 CYS A N 1
ATOM 778 C CA . CYS A 1 104 ? -3.939 -2.335 8.160 1.00 87.56 104 CYS A CA 1
ATOM 779 C C . CYS A 1 104 ? -3.564 -3.041 6.847 1.00 87.56 104 CYS A C 1
ATOM 781 O O . CYS A 1 104 ? -3.093 -2.371 5.917 1.00 87.56 104 CYS A O 1
ATOM 783 N N . PRO A 1 105 ? -3.690 -4.379 6.750 1.00 83.75 105 PRO A N 1
ATOM 784 C CA . PRO A 1 105 ? -3.592 -5.053 5.461 1.00 83.75 105 PRO A CA 1
ATOM 785 C C . PRO A 1 105 ? -4.671 -4.554 4.496 1.00 83.75 105 PRO A C 1
ATOM 787 O O . PRO A 1 105 ? -5.718 -4.047 4.904 1.00 83.75 105 PRO A O 1
ATOM 790 N N . LEU A 1 106 ? -4.412 -4.725 3.201 1.00 83.00 106 LEU A N 1
ATOM 791 C CA . LEU A 1 106 ? -5.421 -4.492 2.173 1.00 83.00 106 LEU A CA 1
ATOM 792 C C . LEU A 1 106 ? -6.622 -5.415 2.378 1.00 83.00 106 LEU A C 1
ATOM 794 O O . LEU A 1 106 ? -6.467 -6.574 2.763 1.00 83.00 106 LEU A O 1
ATOM 798 N N . GLN A 1 107 ? -7.805 -4.892 2.085 1.00 83.75 107 GLN A N 1
ATOM 799 C CA . GLN A 1 107 ? -9.015 -5.692 2.004 1.00 83.75 107 GLN A CA 1
ATOM 800 C C . GLN A 1 107 ? -8.925 -6.680 0.836 1.00 83.75 107 GLN A C 1
ATOM 802 O O . GLN A 1 107 ? -8.332 -6.401 -0.208 1.00 83.75 107 GLN A O 1
ATOM 807 N N . LEU A 1 108 ? -9.528 -7.843 1.037 1.00 79.00 108 LEU A N 1
ATOM 808 C CA . LEU A 1 108 ? -9.565 -8.965 0.119 1.00 79.00 108 LEU A CA 1
ATOM 809 C C . LEU A 1 108 ? -10.562 -8.724 -1.028 1.00 79.00 108 LEU A C 1
ATOM 811 O O . LEU A 1 108 ? -11.607 -8.098 -0.838 1.00 79.00 108 LEU A O 1
ATOM 815 N N . PHE A 1 109 ? -10.234 -9.244 -2.213 1.00 73.75 109 PHE A N 1
ATOM 816 C CA . PHE A 1 109 ? -11.075 -9.189 -3.416 1.00 73.75 109 PHE A CA 1
ATOM 817 C C . PHE A 1 109 ? -12.136 -10.310 -3.439 1.00 73.75 109 PHE A C 1
ATOM 819 O O . PHE A 1 109 ? -12.018 -11.290 -2.707 1.00 73.75 109 PHE A O 1
ATOM 826 N N . GLU A 1 110 ? -13.126 -10.182 -4.331 1.00 59.97 110 GLU A N 1
ATOM 827 C CA . GLU A 1 110 ? -14.381 -10.966 -4.442 1.00 59.97 110 GLU A CA 1
ATOM 828 C C . GLU A 1 110 ? -14.273 -12.504 -4.354 1.00 59.97 110 GLU A C 1
ATOM 830 O O . GLU A 1 110 ? -15.238 -13.163 -3.997 1.00 59.97 110 GLU A O 1
ATOM 835 N N . ASN A 1 111 ? -13.119 -13.121 -4.606 1.00 62.19 111 ASN A N 1
ATOM 836 C CA . ASN A 1 111 ? -12.978 -14.587 -4.594 1.00 62.19 111 ASN A CA 1
ATOM 837 C C . ASN A 1 111 ? -12.097 -15.127 -3.461 1.00 62.19 111 ASN A C 1
ATOM 839 O O . ASN A 1 111 ? -11.846 -16.330 -3.372 1.00 62.19 111 ASN A O 1
ATOM 843 N N . ALA A 1 112 ? -11.612 -14.248 -2.589 1.00 71.31 112 ALA A N 1
ATOM 844 C CA . ALA A 1 112 ? -10.905 -14.656 -1.391 1.00 71.31 112 ALA A CA 1
ATOM 845 C C . ALA A 1 112 ? -11.893 -15.143 -0.321 1.00 71.31 112 ALA A C 1
ATOM 847 O O . ALA A 1 112 ? -13.020 -14.660 -0.216 1.00 71.31 112 ALA A O 1
ATOM 848 N N . ALA A 1 113 ? -11.455 -16.081 0.522 1.00 71.88 113 ALA A N 1
ATOM 849 C CA . ALA A 1 113 ? -12.241 -16.524 1.667 1.00 71.88 113 ALA A CA 1
ATOM 850 C C . ALA A 1 113 ? -12.423 -15.365 2.662 1.00 71.88 113 ALA A C 1
ATOM 852 O O . ALA A 1 113 ? -11.537 -15.043 3.453 1.00 71.88 113 ALA A O 1
ATOM 853 N N . CYS A 1 114 ? -13.592 -14.740 2.600 1.00 72.62 114 CYS A N 1
ATOM 854 C CA . CYS A 1 114 ? -13.916 -13.527 3.329 1.00 72.62 114 CYS A CA 1
ATOM 855 C C . CYS A 1 114 ? -14.668 -13.863 4.625 1.00 72.62 114 CYS A C 1
ATOM 857 O O . CYS A 1 114 ? -15.891 -13.955 4.662 1.00 72.62 114 CYS A O 1
ATOM 859 N N . SER A 1 115 ? -13.916 -14.118 5.697 1.00 73.75 115 SER A N 1
ATOM 860 C CA . SER A 1 115 ? -14.456 -14.530 7.003 1.00 73.75 115 SER A CA 1
ATOM 861 C C . SER A 1 115 ? -14.801 -13.363 7.937 1.00 73.75 115 SER A C 1
ATOM 863 O O . SER A 1 115 ? -15.541 -13.553 8.901 1.00 73.75 115 SER A O 1
ATOM 865 N N . GLN A 1 116 ? -14.305 -12.155 7.655 1.00 76.69 116 GLN A N 1
ATOM 866 C CA . GLN A 1 116 ? -14.641 -10.924 8.373 1.00 76.69 116 GLN A CA 1
ATOM 867 C C . GLN A 1 116 ? -15.126 -9.876 7.377 1.00 76.69 116 GLN A C 1
ATOM 869 O O . GLN A 1 116 ? -14.419 -9.582 6.421 1.00 76.69 116 GLN A O 1
ATOM 874 N N . ILE A 1 117 ? -16.308 -9.300 7.606 1.00 76.38 117 ILE A N 1
ATOM 875 C CA . ILE A 1 117 ? -16.940 -8.381 6.647 1.00 76.38 117 ILE A CA 1
ATOM 876 C C . ILE A 1 117 ? -16.086 -7.138 6.372 1.00 76.38 117 ILE A C 1
ATOM 878 O O . ILE A 1 117 ? -15.963 -6.714 5.227 1.00 76.38 117 ILE A O 1
ATOM 882 N N . ASP A 1 118 ? -15.406 -6.629 7.401 1.00 79.00 118 ASP A N 1
ATOM 883 C CA . ASP A 1 118 ? -14.521 -5.470 7.289 1.00 79.00 118 ASP A CA 1
ATOM 884 C C . ASP A 1 118 ? -13.255 -5.783 6.481 1.00 79.00 118 ASP A C 1
ATOM 886 O O . ASP A 1 118 ? -12.610 -4.867 5.980 1.00 79.00 118 ASP A O 1
ATOM 890 N N . ALA A 1 119 ? -12.901 -7.063 6.324 1.00 80.06 119 ALA A N 1
ATOM 891 C CA . ALA A 1 119 ? -11.748 -7.499 5.547 1.00 80.06 119 ALA A CA 1
ATOM 892 C C . ALA A 1 119 ? -12.019 -7.551 4.040 1.00 80.06 119 ALA A C 1
ATOM 894 O O . ALA A 1 119 ? -11.088 -7.804 3.285 1.00 80.06 119 ALA A O 1
ATOM 895 N N . CYS A 1 120 ? -13.250 -7.313 3.591 1.00 80.31 120 CYS A N 1
ATOM 896 C CA . CYS A 1 120 ? -13.668 -7.508 2.206 1.00 80.31 120 CYS A CA 1
ATOM 897 C C . CYS A 1 120 ? -13.879 -6.172 1.494 1.00 80.31 120 CYS A C 1
ATOM 899 O O . CYS A 1 120 ? -14.419 -5.226 2.069 1.00 80.31 120 CYS A O 1
ATOM 901 N N . ARG A 1 121 ? -13.478 -6.094 0.222 1.00 78.50 121 ARG A N 1
ATOM 902 C CA . ARG A 1 121 ? -13.765 -4.939 -0.636 1.00 78.50 121 ARG A CA 1
ATOM 903 C C . ARG A 1 121 ? -15.254 -4.903 -0.968 1.00 78.50 121 ARG A C 1
ATOM 905 O O . ARG A 1 121 ? -15.739 -5.745 -1.711 1.00 78.50 121 ARG A O 1
ATOM 912 N N . SER A 1 122 ? -15.971 -3.925 -0.424 1.00 69.56 122 SER A N 1
ATOM 913 C CA . SER A 1 122 ? -17.411 -3.731 -0.653 1.00 69.56 122 SER A CA 1
ATOM 914 C C . SER A 1 122 ? -17.724 -2.712 -1.754 1.00 69.56 122 SER A C 1
ATOM 916 O O . SER A 1 122 ? -18.846 -2.650 -2.247 1.00 69.56 122 SER A O 1
ATOM 918 N N . ASP A 1 123 ? -16.738 -1.912 -2.160 1.00 68.75 123 ASP A N 1
ATOM 919 C CA . ASP A 1 123 ? -16.862 -0.824 -3.134 1.00 68.75 123 ASP A CA 1
ATOM 920 C C . ASP A 1 123 ? -16.815 -1.288 -4.595 1.00 68.75 123 ASP A C 1
ATOM 922 O O . ASP A 1 123 ? -17.130 -0.515 -5.498 1.00 68.75 123 ASP A O 1
ATOM 926 N N . LEU A 1 124 ? -16.444 -2.544 -4.843 1.00 63.75 124 LEU A N 1
ATOM 927 C CA . LEU A 1 124 ? -16.364 -3.078 -6.198 1.00 63.75 124 LEU A CA 1
ATOM 928 C C . LEU A 1 124 ? -17.724 -3.547 -6.751 1.00 63.75 124 LEU A C 1
ATOM 930 O O . LEU A 1 124 ? -17.782 -3.867 -7.934 1.00 63.75 124 LEU A O 1
ATOM 934 N N . ASN A 1 125 ? -18.820 -3.512 -5.969 1.00 52.72 125 ASN A N 1
ATOM 935 C CA . ASN A 1 125 ? -20.128 -4.088 -6.360 1.00 52.72 125 ASN A CA 1
ATOM 936 C C . ASN A 1 125 ? -19.977 -5.505 -6.944 1.00 52.72 125 ASN A C 1
ATOM 938 O O . ASN A 1 125 ? -20.589 -5.855 -7.955 1.00 52.72 125 ASN A O 1
ATOM 942 N N . LEU A 1 126 ? -19.093 -6.260 -6.309 1.00 48.53 126 LEU A N 1
ATOM 943 C CA . LEU A 1 126 ? -18.715 -7.615 -6.638 1.00 48.53 126 LEU A CA 1
ATOM 944 C C . LEU A 1 126 ? -19.310 -8.517 -5.550 1.00 48.53 126 LEU A C 1
ATOM 946 O O . LEU A 1 126 ? -18.848 -8.377 -4.393 1.00 48.53 126 LEU A O 1
#

InterPro domains:
  IPR003609 PAN/Apple domain [PF00024] (10-42)
  IPR003609 PAN/Apple domain [PS50948] (1-73)